Protein 2XDP (pdb70)

Foldseek 3Di:
DDDDDPPDDDDDDDDDDDDADWDFDDKDKAKAWWKQFPVRDIDQHHHQPQFPQDRCVVVNDDPAQQWTWGADVVGDITIIGTHGMDMDIWTWIAGPVGDIDIHDPVNDDDPPDDDDPRD

Sequence (119 aa):
EKVISVGQTVITKHRNTRYYSSCCRVMAVTSQTFYEVMMFDDGSFSRDTFPEDIVSRDCLKLGPPAEGEVVQVKWPDGKLYGAKYFGSNIAHMYQVEFEDGSQIAMKREDIYTLDEELPKKRV

Nearest PDB structures (foldseek):
  2xdp-assembly1_A-2  TM=1.008E+00  e=3.116E-21  Homo sapiens
  5d6w-assembly2_B  TM=5.980E-01  e=2.178E-14  Homo sapiens
  9gp4-assembly1_A  TM=5.888E-01  e=8.024E-14  Homo sapiens
  9gii-assembly1_A  TM=6.031E-01  e=1.540E-13  Homo sapiens
  9h44-assembly1_A  TM=5.249E-01  e=2.800E-13  Homo sapiens

Structure (mmCIF, N/CA/C/O backbone):
data_2XDP
#
_entry.id   2XDP
#
_cell.length_a   52.815
_cell.length_b   79.646
_cell.length_c   81.614
_cell.angle_alpha   90.00
_cell.angle_beta   90.00
_cell.angle_gamma   90.00
#
_symmetry.space_group_name_H-M   'I 2 2 2'
#
loop_
_entity.id
_entity.type
_entity.pdbx_description
1 polymer 'LYSINE-SPECIFIC DEMETHYLASE 4C'
2 non-polymer 'SULFATE ION'
3 water water
#
loop_
_atom_site.group_PDB
_atom_site.id
_atom_site.type_symbol
_atom_site.label_atom_id
_atom_site.label_alt_id
_atom_site.label_comp_id
_atom_site.label_asym_id
_atom_site.label_entity_id
_atom_site.label_seq_id
_atom_site.pdbx_PDB_ins_code
_atom_site.Cartn_x
_atom_site.Cartn_y
_atom_site.Cartn_z
_atom_sit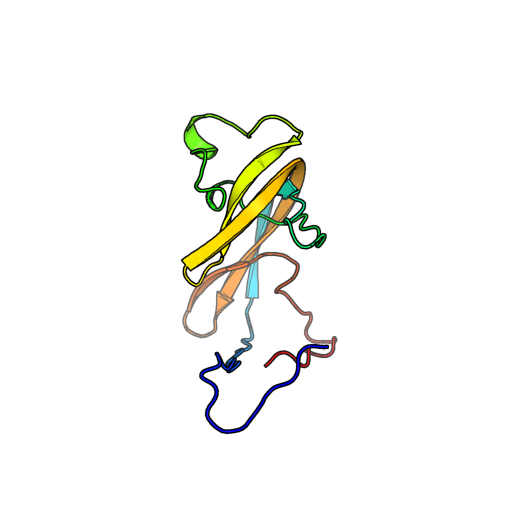e.occupancy
_atom_site.B_iso_or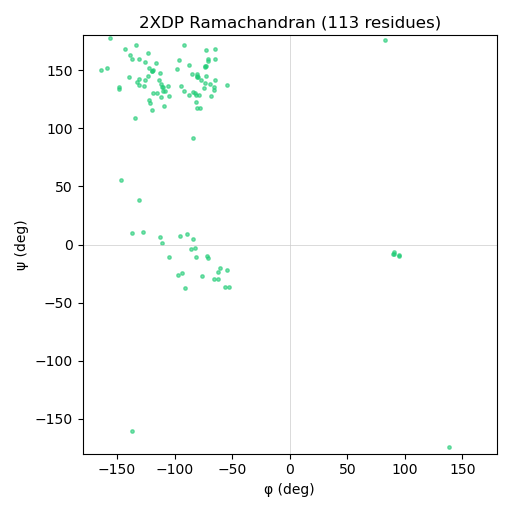_equiv
_atom_site.auth_seq_id
_atom_site.auth_comp_id
_atom_site.auth_asym_id
_atom_site.auth_atom_id
_atom_site.pdbx_PDB_model_num
ATOM 1 N N . GLU A 1 4 ? 42.716 33.758 -2.060 1.00 58.76 876 GLU A N 1
ATOM 2 C CA . GLU A 1 4 ? 43.869 34.648 -2.135 1.00 60.37 876 GLU A CA 1
ATOM 3 C C . GLU A 1 4 ? 45.191 33.883 -2.031 1.00 55.39 876 GLU A C 1
ATOM 4 O O . GLU A 1 4 ? 46.200 34.298 -2.603 1.00 60.74 876 GLU A O 1
ATOM 6 N N . LYS A 1 5 ? 45.174 32.773 -1.295 1.00 62.44 877 LYS A N 1
ATOM 7 C CA . LYS A 1 5 ? 46.373 31.972 -1.052 1.00 51.56 877 LYS A CA 1
ATOM 8 C C . LYS A 1 5 ? 46.754 31.114 -2.254 1.00 37.26 877 LYS A C 1
ATOM 9 O O . LYS A 1 5 ? 45.893 30.552 -2.936 1.00 33.07 877 LYS A O 1
ATOM 15 N N . VAL A 1 6 ? 48.051 31.004 -2.507 1.00 32.94 878 VAL A N 1
ATOM 16 C CA . VAL A 1 6 ? 48.535 30.306 -3.688 1.00 34.71 878 VAL A CA 1
ATOM 17 C C . VAL A 1 6 ? 48.620 28.799 -3.451 1.00 29.98 878 VAL A C 1
ATOM 18 O O . VAL A 1 6 ? 49.141 28.354 -2.442 1.00 34.06 878 VAL A O 1
ATOM 22 N N . ILE A 1 7 ? 48.074 28.025 -4.381 1.00 25.74 879 ILE A N 1
ATOM 23 C CA . ILE A 1 7 ? 48.118 26.570 -4.315 1.00 20.97 879 ILE A CA 1
ATOM 24 C C . ILE A 1 7 ? 49.148 26.047 -5.313 1.00 21.99 879 ILE A C 1
ATOM 25 O O . ILE A 1 7 ? 49.100 26.387 -6.503 1.00 21.78 879 ILE A O 1
ATOM 30 N N . SER A 1 8 ? 50.074 25.207 -4.837 1.00 20.77 880 SER A N 1
ATOM 31 C CA . SER A 1 8 ? 51.219 24.790 -5.653 1.00 17.82 880 SER A CA 1
ATOM 32 C C . SER A 1 8 ? 51.363 23.285 -5.763 1.00 14.59 880 SER A C 1
ATOM 33 O O . SER A 1 8 ? 50.930 22.532 -4.875 1.00 18.07 880 SER A O 1
ATOM 36 N N . VAL A 1 9 ? 52.044 22.846 -6.817 1.00 14.44 881 VAL A N 1
ATOM 37 C CA . VAL A 1 9 ? 52.370 21.432 -6.959 1.00 14.60 881 VAL A CA 1
ATOM 38 C C . VAL A 1 9 ? 53.105 20.915 -5.729 1.00 17.57 881 VAL A C 1
ATOM 39 O O . VAL A 1 9 ? 54.017 21.585 -5.205 1.00 18.35 881 VAL A O 1
ATOM 43 N N . GLY A 1 10 ? 52.735 19.721 -5.280 1.00 16.99 882 GLY A N 1
ATOM 44 C CA . GLY A 1 10 ? 53.392 19.078 -4.147 1.00 19.81 882 GLY A CA 1
ATOM 45 C C . GLY A 1 10 ? 52.751 19.405 -2.802 1.00 22.03 882 GLY A C 1
ATOM 46 O O . GLY A 1 10 ? 53.101 18.811 -1.783 1.00 21.65 882 GLY A O 1
ATOM 47 N N . GLN A 1 11 ? 51.803 20.346 -2.785 1.00 18.15 883 GLN A N 1
ATOM 48 C CA . GLN A 1 11 ? 51.162 20.733 -1.528 1.00 17.64 883 GLN A CA 1
ATOM 49 C C . GLN A 1 11 ? 50.072 19.741 -1.122 1.00 17.90 883 GLN A C 1
ATOM 50 O O . GLN A 1 11 ? 49.339 19.225 -1.978 1.00 20.29 883 GLN A O 1
ATOM 56 N N . THR A 1 12 ? 49.941 19.514 0.182 1.00 16.32 884 THR A N 1
ATOM 57 C CA . THR A 1 12 ? 48.773 18.811 0.705 1.00 17.32 884 THR A CA 1
ATOM 58 C C . THR A 1 12 ? 47.675 19.830 0.976 1.00 18.98 884 THR A C 1
ATOM 59 O O . THR A 1 12 ? 47.889 20.842 1.654 1.00 20.06 884 THR A O 1
ATOM 63 N N . VAL A 1 13 ? 46.491 19.551 0.439 1.00 18.72 885 VAL A N 1
ATOM 64 C CA . VAL A 1 13 ? 45.332 20.428 0.586 1.00 17.80 885 VAL A CA 1
ATOM 65 C C . VAL A 1 13 ? 44.123 19.576 0.961 1.00 21.71 885 VAL A C 1
ATOM 66 O O . VAL A 1 13 ? 44.181 18.338 0.918 1.00 21.21 885 VAL A O 1
ATOM 70 N N . ILE A 1 14 ? 43.026 20.232 1.307 1.00 21.02 886 ILE A N 1
ATOM 71 C CA . ILE A 1 14 ? 41.786 19.525 1.588 1.00 19.32 886 ILE A CA 1
ATOM 72 C C . ILE A 1 14 ? 40.815 19.853 0.440 1.00 21.65 886 ILE A C 1
ATOM 73 O O . ILE A 1 14 ? 40.689 21.016 0.044 1.00 23.25 886 ILE A O 1
ATOM 78 N N . THR A 1 15 ? 40.157 18.842 -0.127 1.00 20.74 887 THR A N 1
ATOM 79 C CA . THR A 1 15 ? 39.160 19.121 -1.174 1.00 21.80 887 THR A CA 1
ATOM 80 C C . THR A 1 15 ? 37.754 18.793 -0.709 1.00 23.33 887 THR A C 1
ATOM 81 O O . THR A 1 15 ? 37.544 17.891 0.107 1.00 24.78 887 THR A O 1
ATOM 85 N N . LYS A 1 16 ? 36.805 19.560 -1.220 1.00 23.37 888 LYS A N 1
ATOM 86 C CA . LYS A 1 16 ? 35.409 19.488 -0.819 1.00 23.51 888 LYS A CA 1
ATOM 87 C C . LYS A 1 16 ? 34.626 18.806 -1.930 1.00 26.60 888 LYS A C 1
ATOM 88 O O . LYS A 1 16 ? 34.834 19.093 -3.124 1.00 27.93 888 LYS A O 1
ATOM 94 N N . HIS A 1 17 ? 33.734 17.903 -1.543 1.00 25.20 889 HIS A N 1
ATOM 95 C CA . HIS A 1 17 ? 32.944 17.147 -2.496 1.00 26.17 889 HIS A CA 1
ATOM 96 C C . HIS A 1 17 ? 31.500 17.134 -2.062 1.00 26.17 889 HIS A C 1
ATOM 97 O O . HIS A 1 17 ? 31.137 16.483 -1.072 1.00 30.04 889 HIS A O 1
ATOM 104 N N . ARG A 1 18 ? 30.652 17.867 -2.790 1.00 35.78 890 ARG A N 1
ATOM 105 C CA . ARG A 1 18 ? 29.255 17.983 -2.432 1.00 37.59 890 ARG A CA 1
ATOM 106 C C . ARG A 1 18 ? 28.490 16.748 -2.908 1.00 33.45 890 ARG A C 1
ATOM 107 O O . ARG A 1 18 ? 28.865 16.118 -3.912 1.00 39.84 890 ARG A O 1
ATOM 115 N N . ASN A 1 19 ? 27.491 16.377 -2.129 1.00 32.35 891 ASN A N 1
ATOM 116 C CA . ASN A 1 19 ? 26.553 15.312 -2.482 1.00 34.15 891 ASN A CA 1
ATOM 117 C C . ASN A 1 19 ? 25.163 15.609 -1.940 1.00 33.77 891 ASN A C 1
ATOM 118 O O . ASN A 1 19 ? 24.570 14.815 -1.209 1.00 34.24 891 ASN A O 1
ATOM 123 N N . THR A 1 20 ? 24.642 16.777 -2.299 1.00 29.91 892 THR A N 1
ATOM 124 C CA . THR A 1 20 ? 23.355 17.227 -1.815 1.00 29.87 892 THR A CA 1
ATOM 125 C C . THR A 1 20 ? 22.237 16.453 -2.513 1.00 30.49 892 THR A C 1
ATOM 126 O O . THR A 1 20 ? 22.301 16.206 -3.712 1.00 34.28 892 THR A O 1
ATOM 130 N N . ARG A 1 21 ? 21.264 16.002 -1.727 1.00 27.25 893 ARG A N 1
ATOM 131 C CA . ARG A 1 21 ? 20.120 15.254 -2.259 1.00 30.53 893 ARG A CA 1
ATOM 132 C C . ARG A 1 21 ? 18.828 15.990 -1.963 1.00 30.40 893 ARG A C 1
ATOM 133 O O . ARG A 1 21 ? 18.702 16.662 -0.939 1.00 26.12 893 ARG A O 1
ATOM 141 N N . TYR A 1 22 ? 17.842 15.833 -2.842 1.00 27.93 894 TYR A N 1
ATOM 142 C CA . TYR A 1 22 ? 16.550 16.478 -2.666 1.00 28.58 894 TYR A CA 1
ATOM 143 C C . TYR A 1 22 ? 15.447 15.431 -2.724 1.00 29.92 894 TYR A C 1
ATOM 144 O O . TYR A 1 22 ? 15.513 14.489 -3.532 1.00 32.30 894 TYR A O 1
ATOM 153 N N . TYR A 1 23 ? 14.424 15.593 -1.884 1.00 27.15 895 TYR A N 1
ATOM 154 C CA . TYR A 1 23 ? 13.327 14.646 -1.862 1.00 25.91 895 TYR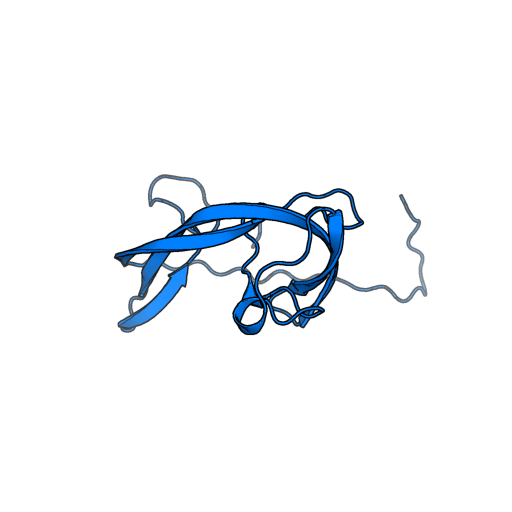 A CA 1
ATOM 155 C C . TYR A 1 23 ? 12.003 15.359 -1.710 1.00 23.84 895 TYR A C 1
ATOM 156 O O . TYR A 1 23 ? 11.891 16.347 -0.992 1.00 23.17 895 TYR A O 1
ATOM 165 N N . SER A 1 24 ? 11.000 14.820 -2.375 1.00 25.27 896 SER A N 1
ATOM 166 C CA A SER A 1 24 ? 9.643 15.300 -2.219 0.32 25.19 896 SER A CA 1
ATOM 167 C CA B SER A 1 24 ? 9.640 15.303 -2.208 0.68 24.37 896 SER A CA 1
ATOM 168 C C . SER A 1 24 ? 9.098 14.782 -0.891 1.00 27.27 896 SER A C 1
ATOM 169 O O . SER A 1 24 ? 9.334 13.631 -0.534 1.00 28.66 896 SER A O 1
ATOM 174 N N . CYS A 1 25 ? 8.360 15.616 -0.164 1.00 22.06 897 CYS A N 1
ATOM 175 C CA A CYS A 1 25 ? 7.852 15.251 1.160 0.31 21.20 897 CYS A CA 1
ATOM 176 C CA B CYS A 1 25 ? 7.820 15.174 1.105 0.69 19.70 897 CYS A CA 1
ATOM 177 C C . CYS A 1 25 ? 6.582 15.978 1.457 1.00 21.46 897 CYS A C 1
ATOM 178 O O . CYS A 1 25 ? 6.295 16.993 0.823 1.00 20.79 897 CYS A O 1
ATOM 183 N N . ARG A 1 26 ? 5.860 15.488 2.458 1.00 21.07 898 ARG A N 1
ATOM 184 C CA . ARG A 1 26 ? 4.610 16.100 2.878 1.00 17.63 898 ARG A CA 1
ATOM 185 C C . ARG A 1 26 ? 4.765 16.731 4.258 1.00 16.10 898 ARG A C 1
ATOM 186 O O . ARG A 1 26 ? 5.349 16.125 5.175 1.00 18.80 898 ARG A O 1
ATOM 194 N N . VAL A 1 27 ? 4.257 17.954 4.434 1.00 16.02 899 VAL A N 1
ATOM 195 C CA . VAL A 1 27 ? 4.344 18.625 5.736 1.00 16.26 899 VAL A CA 1
ATOM 196 C C . VAL A 1 27 ? 3.273 18.055 6.670 1.00 15.47 899 VAL A C 1
ATOM 197 O O . VAL A 1 27 ? 2.077 18.163 6.387 1.00 17.34 899 VAL A O 1
ATOM 201 N N . MET A 1 28 ? 3.724 17.437 7.761 1.00 16.11 900 MET A N 1
ATOM 202 C CA . MET A 1 28 ? 2.811 16.766 8.707 1.00 15.80 900 MET A CA 1
ATOM 203 C C . MET A 1 28 ? 2.453 17.639 9.901 1.00 15.82 900 MET A C 1
ATOM 204 O O . MET A 1 28 ? 1.395 17.453 10.536 1.00 16.98 900 MET A O 1
ATOM 209 N N . ALA A 1 29 ? 3.338 18.569 10.250 1.00 15.12 901 ALA A N 1
ATOM 210 C CA . ALA A 1 29 ? 3.171 19.436 11.407 1.00 16.53 901 ALA A CA 1
ATOM 211 C C . ALA A 1 29 ? 4.104 20.626 11.320 1.00 18.81 901 ALA A C 1
ATOM 212 O O . ALA A 1 29 ? 5.185 20.535 10.726 1.00 17.57 901 ALA A O 1
ATOM 214 N N . VAL A 1 30 ? 3.687 21.742 11.891 1.00 17.12 902 VAL A N 1
ATOM 215 C CA . VAL A 1 30 ? 4.546 22.907 12.074 1.00 19.39 902 VAL A CA 1
ATOM 216 C C . VAL A 1 30 ? 4.614 23.217 13.557 1.00 22.35 902 VAL A C 1
ATOM 217 O O . VAL A 1 30 ? 3.570 23.412 14.202 1.00 21.36 902 VAL A O 1
ATOM 221 N N . THR A 1 31 ? 5.818 23.220 14.133 1.00 17.60 903 THR A N 1
ATOM 222 C CA . THR A 1 31 ? 5.941 23.476 15.564 1.00 19.25 903 THR A CA 1
ATOM 223 C C . THR A 1 31 ? 6.856 24.660 15.863 1.00 23.49 903 THR A C 1
ATOM 224 O O . THR A 1 31 ? 7.592 25.122 14.995 1.00 26.41 903 THR A O 1
ATOM 228 N N . SER A 1 32 ? 6.782 25.164 17.090 1.00 24.15 904 SER A N 1
ATOM 229 C CA . SER A 1 32 ? 7.661 26.241 17.519 1.00 26.88 904 SER A CA 1
ATOM 230 C C . SER A 1 32 ? 8.975 25.645 18.010 1.00 22.17 904 SER A C 1
ATOM 231 O O . SER A 1 32 ? 8.996 24.552 18.592 1.00 26.51 904 SER A O 1
ATOM 234 N N . GLN A 1 33 ? 10.061 26.371 17.792 1.00 20.80 905 GLN A N 1
ATOM 235 C CA . GLN A 1 33 ? 11.406 25.926 18.180 1.00 22.26 905 GLN A CA 1
ATOM 236 C C . GLN A 1 33 ? 12.247 27.133 18.532 1.00 18.98 905 GLN A C 1
ATOM 237 O O . GLN A 1 33 ? 12.220 28.146 17.818 1.00 21.28 905 GLN A O 1
ATOM 243 N N . THR A 1 34 ? 12.979 27.025 19.643 1.00 17.76 906 THR A N 1
ATOM 244 C CA . THR A 1 34 ? 13.939 28.045 20.042 1.00 17.76 906 THR A CA 1
ATOM 245 C C . THR A 1 34 ? 15.232 27.845 19.268 1.00 17.17 906 THR A C 1
ATOM 246 O O . THR A 1 34 ? 15.768 26.737 19.221 1.00 22.09 906 THR A O 1
ATOM 250 N N . PHE A 1 35 ? 15.712 28.913 18.640 1.00 18.11 907 PHE A N 1
ATOM 251 C CA . PHE A 1 35 ? 16.970 28.875 17.906 1.00 20.50 907 PHE A CA 1
ATOM 252 C C . PHE A 1 35 ? 17.929 29.881 18.520 1.00 20.53 907 PHE A C 1
ATOM 253 O O . PHE A 1 35 ? 17.506 30.911 19.063 1.00 22.78 907 PHE A O 1
ATOM 261 N N . TYR A 1 36 ? 19.221 29.584 18.445 1.00 18.91 908 TYR A N 1
ATOM 262 C CA . TYR A 1 36 ? 20.217 30.546 18.886 1.00 20.59 908 TYR A CA 1
ATOM 263 C C . TYR A 1 36 ? 20.793 31.344 17.726 1.00 24.23 908 TYR A C 1
ATOM 264 O O . TYR A 1 36 ? 20.860 30.883 16.580 1.00 23.06 908 TYR A O 1
ATOM 273 N N . GLU A 1 37 ? 21.204 32.562 18.041 1.00 26.06 909 GLU A N 1
ATOM 274 C CA . GLU A 1 37 ? 21.842 33.436 17.079 1.00 26.01 909 GLU A CA 1
ATOM 275 C C . GLU A 1 37 ? 23.310 33.540 17.475 1.00 27.02 909 GLU A C 1
ATOM 276 O O . GLU A 1 37 ? 23.632 33.961 18.584 1.00 26.23 909 GLU A O 1
ATOM 282 N N . VAL A 1 38 ? 24.190 33.116 16.579 1.00 24.51 910 VAL A N 1
ATOM 283 C CA . VAL A 1 38 ? 25.626 33.157 16.861 1.00 28.16 910 VAL A CA 1
ATOM 284 C C . VAL A 1 38 ? 26.419 33.785 15.724 1.00 30.07 910 VAL A C 1
ATOM 285 O O . VAL A 1 38 ? 26.108 33.605 14.536 1.00 28.33 910 VAL A O 1
ATOM 289 N N . MET A 1 39 ? 27.437 34.536 16.110 1.00 28.77 911 MET A N 1
ATOM 290 C CA A MET A 1 39 ? 28.414 35.092 15.184 0.53 31.01 911 MET A CA 1
ATOM 291 C CA B MET A 1 39 ? 28.389 35.030 15.126 0.47 30.63 911 MET A CA 1
ATOM 292 C C . MET A 1 39 ? 29.652 34.195 15.167 1.00 28.82 911 MET A C 1
ATOM 293 O O . MET A 1 39 ? 30.352 34.111 16.181 1.00 29.96 911 MET A O 1
ATOM 302 N N . PHE A 1 40 ? 29.917 33.540 14.048 1.00 30.00 912 PHE A N 1
ATOM 303 C CA . PHE A 1 40 ? 31.099 32.692 13.936 1.00 33.61 912 PHE A CA 1
ATOM 304 C C . PHE A 1 40 ? 32.349 33.552 13.844 1.00 40.90 912 PHE A C 1
ATOM 305 O O . PHE A 1 40 ? 32.294 34.700 13.400 1.00 39.07 912 PHE A O 1
ATOM 313 N N . ASP A 1 41 ? 33.473 32.996 14.276 1.00 40.80 913 ASP A N 1
ATOM 314 C CA . ASP A 1 41 ? 34.729 33.741 14.273 1.00 44.09 913 ASP A CA 1
ATOM 315 C C . ASP A 1 41 ? 35.045 34.304 12.882 1.00 44.77 913 ASP A C 1
ATOM 316 O O . ASP A 1 41 ? 35.788 35.280 12.757 1.00 44.43 913 ASP A O 1
ATOM 321 N N . ASP A 1 42 ? 34.468 33.709 11.839 1.00 47.17 914 ASP A N 1
ATOM 322 C CA . ASP A 1 42 ? 34.722 34.164 10.467 1.00 49.47 914 ASP A CA 1
ATOM 323 C C . ASP A 1 42 ? 33.867 35.364 10.068 1.00 49.48 914 ASP A C 1
ATOM 324 O O . ASP A 1 42 ? 33.999 35.881 8.959 1.00 49.16 914 ASP A O 1
ATOM 329 N N . GLY A 1 43 ? 32.977 35.791 10.962 1.00 50.13 915 GLY A N 1
ATOM 330 C CA . GLY A 1 43 ? 32.134 36.949 10.714 1.00 46.93 915 GLY A CA 1
ATOM 331 C C . GLY A 1 43 ? 30.765 36.625 10.147 1.00 47.23 915 GLY A C 1
ATOM 332 O O . GLY A 1 43 ? 29.902 37.497 10.045 1.00 49.41 915 GLY A O 1
ATOM 333 N N . SER A 1 44 ? 30.560 35.367 9.773 1.00 46.95 916 SER A N 1
ATOM 334 C CA . SER A 1 44 ? 29.251 34.907 9.323 1.00 46.27 916 SER A CA 1
ATOM 335 C C . SER A 1 44 ? 28.281 34.802 10.507 1.00 47.01 916 SER A C 1
ATOM 336 O O . SER A 1 44 ? 28.694 34.462 11.613 1.00 47.15 916 SER A O 1
ATOM 339 N N . PHE A 1 45 ? 27.001 35.096 10.275 1.00 41.26 917 PHE A N 1
ATOM 340 C CA . PHE A 1 45 ? 26.013 35.147 11.357 1.00 45.77 917 PHE A CA 1
ATOM 341 C C . PHE A 1 45 ? 24.853 34.181 11.118 1.00 45.15 917 PHE A C 1
ATOM 342 O O . PHE A 1 45 ? 24.196 34.230 10.080 1.00 49.21 917 PHE A O 1
ATOM 350 N N . SER A 1 46 ? 24.603 33.302 12.085 1.00 33.10 918 SER A N 1
ATOM 351 C CA . SER A 1 46 ? 23.557 32.304 11.960 1.00 30.56 918 SER A CA 1
ATOM 352 C C . SER A 1 46 ? 22.415 32.640 12.911 1.00 29.89 918 SER A C 1
ATOM 353 O O . SER A 1 46 ? 22.657 32.972 14.071 1.00 30.58 918 SER A O 1
ATOM 356 N N . ARG A 1 47 ? 21.178 32.547 12.429 1.00 28.71 919 ARG A N 1
ATOM 357 C CA . ARG A 1 47 ? 20.024 32.770 13.290 1.00 30.70 919 ARG A CA 1
ATOM 358 C C . ARG A 1 47 ? 19.219 31.494 13.510 1.00 28.90 919 ARG A C 1
ATOM 359 O O . ARG A 1 47 ? 18.162 31.540 14.104 1.00 28.20 919 ARG A O 1
ATOM 367 N N . ASP A 1 48 ? 19.714 30.360 13.025 1.00 25.93 920 ASP A N 1
ATOM 368 C CA . ASP A 1 48 ? 18.974 29.110 13.150 1.00 26.06 920 ASP A CA 1
ATOM 369 C C . ASP A 1 48 ? 19.835 27.980 13.701 1.00 30.01 920 ASP A C 1
ATOM 370 O O . ASP A 1 48 ? 19.716 26.826 13.297 1.00 27.55 920 ASP A O 1
ATOM 375 N N . THR A 1 49 ? 20.691 28.324 14.651 1.00 25.02 921 THR A N 1
ATOM 376 C CA . THR A 1 49 ? 21.489 27.328 15.354 1.00 23.89 921 THR A CA 1
ATOM 377 C C . THR A 1 49 ? 20.642 26.623 16.424 1.00 22.77 921 THR A C 1
ATOM 378 O O . THR A 1 49 ? 20.014 27.281 17.255 1.00 21.70 921 THR A O 1
ATOM 382 N N . PHE A 1 50 ? 20.638 25.288 16.429 1.00 19.22 922 PHE A N 1
ATOM 383 C CA . PHE A 1 50 ? 19.945 24.568 17.499 1.00 18.63 922 PHE A CA 1
ATOM 384 C C . PHE A 1 50 ? 20.647 24.706 18.842 1.00 15.48 922 PHE A C 1
ATOM 385 O O . PHE A 1 50 ? 21.893 24.605 18.910 1.00 17.42 922 PHE A O 1
ATOM 393 N N . PRO A 1 51 ? 19.890 24.906 19.927 1.00 16.58 923 PRO A N 1
ATOM 394 C CA . PRO A 1 51 ? 20.550 24.963 21.245 1.00 17.47 923 PRO A CA 1
ATOM 395 C C . PRO A 1 51 ? 21.445 23.739 21.515 1.00 17.51 923 PRO A C 1
ATOM 396 O O . PRO A 1 51 ? 22.550 23.900 22.083 1.00 17.76 923 PRO A O 1
ATOM 400 N N . GLU A 1 52 ? 21.034 22.552 21.070 1.00 17.90 924 GLU A N 1
ATOM 401 C CA . GLU A 1 52 ? 21.855 21.351 21.337 1.00 17.33 924 GLU A CA 1
ATOM 402 C C . GLU A 1 52 ? 23.154 21.301 20.545 1.00 18.59 924 GLU A C 1
ATOM 403 O O . GLU A 1 52 ? 24.019 20.479 20.840 1.00 20.56 924 GLU A O 1
ATOM 409 N N . ASP A 1 53 ? 23.291 22.169 19.559 1.00 16.50 925 ASP A N 1
ATOM 410 C CA . ASP A 1 53 ? 24.534 22.218 18.790 1.00 17.26 925 ASP A CA 1
ATOM 411 C C . ASP A 1 53 ? 25.616 23.085 19.414 1.00 20.08 925 ASP A C 1
ATOM 412 O O . ASP A 1 53 ? 26.739 23.135 18.899 1.00 19.24 925 ASP A O 1
ATOM 417 N N . ILE A 1 54 ? 25.314 23.751 20.525 1.00 15.42 926 ILE A N 1
ATOM 418 C CA . ILE A 1 54 ? 26.386 24.368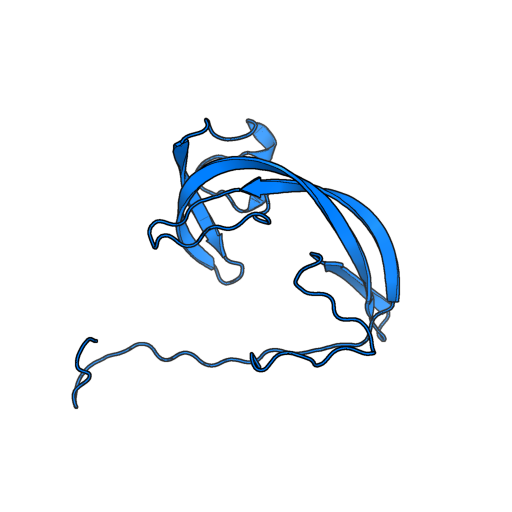 21.330 1.00 15.93 926 ILE A CA 1
ATOM 419 C C . ILE A 1 54 ? 27.007 23.263 22.182 1.00 17.25 926 ILE A C 1
ATOM 420 O O . ILE A 1 54 ? 26.324 22.652 23.023 1.00 19.27 926 ILE A O 1
ATOM 425 N N . VAL A 1 55 ? 28.293 22.976 21.980 1.00 17.32 927 VAL A N 1
ATOM 426 C CA . VAL A 1 55 ? 28.874 21.831 22.678 1.00 17.77 927 VAL A CA 1
ATOM 427 C C . VAL A 1 55 ? 29.779 22.231 23.855 1.00 16.37 927 VAL A C 1
ATOM 428 O O . VAL A 1 55 ? 30.120 21.376 24.665 1.00 21.03 927 VAL A O 1
ATOM 432 N N . SER A 1 56 ? 30.096 23.517 23.963 1.00 16.79 928 SER A N 1
ATOM 433 C CA . SER A 1 56 ? 30.889 24.036 25.092 1.00 18.63 928 SER A CA 1
ATOM 434 C C . SER A 1 56 ? 30.067 24.294 26.355 1.00 18.12 928 SER A C 1
ATOM 435 O O . SER A 1 56 ? 30.610 24.555 27.424 1.00 18.52 928 SER A O 1
ATOM 438 N N . ARG A 1 57 ? 28.744 24.246 26.225 1.00 16.44 929 ARG A N 1
ATOM 439 C CA . ARG A 1 57 ? 27.832 24.440 27.358 1.00 16.20 929 ARG A CA 1
ATOM 440 C C . ARG A 1 57 ? 26.647 23.576 27.019 1.00 18.80 929 ARG A C 1
ATOM 441 O O . ARG A 1 57 ? 26.161 23.644 25.890 1.00 17.58 929 ARG A O 1
ATOM 449 N N . ASP A 1 58 ? 26.166 22.801 27.983 1.00 15.96 930 ASP A N 1
ATOM 450 C CA . ASP A 1 58 ? 24.989 21.969 27.754 1.00 15.09 930 ASP A CA 1
ATOM 451 C C . ASP A 1 58 ? 23.761 22.846 27.980 1.00 16.82 930 ASP A C 1
ATOM 452 O O . ASP A 1 58 ? 23.293 22.991 29.130 1.00 17.15 930 ASP A O 1
ATOM 457 N N . CYS A 1 59 ? 23.281 23.459 26.900 1.00 16.35 931 CYS A N 1
ATOM 458 C CA . CYS A 1 59 ? 22.268 24.510 27.026 1.00 17.73 931 CYS A CA 1
ATOM 459 C C . CYS A 1 59 ? 20.878 23.952 27.325 1.00 16.77 931 CYS A C 1
ATOM 460 O O . CYS A 1 59 ? 20.071 24.629 27.961 1.00 19.65 931 CYS A O 1
ATOM 463 N N . LEU A 1 60 ? 20.605 22.723 26.904 1.00 16.45 932 LEU A N 1
ATOM 464 C CA . LEU A 1 60 ? 19.316 22.130 27.306 1.00 17.51 932 LEU A CA 1
ATOM 465 C C . LEU A 1 60 ? 19.224 21.888 28.816 1.00 18.17 932 LEU A C 1
ATOM 466 O O . LEU A 1 60 ? 18.119 21.905 29.392 1.00 20.49 932 LEU A O 1
ATOM 471 N N . LYS A 1 61 ? 20.362 21.639 29.467 1.00 17.30 933 LYS A N 1
ATOM 472 C CA . LYS A 1 61 ? 20.363 21.388 30.898 1.00 17.29 933 LYS A CA 1
ATOM 473 C C . LYS A 1 61 ? 20.555 22.667 31.709 1.00 16.26 933 LYS A C 1
ATOM 474 O O . LYS A 1 61 ? 19.952 22.808 32.793 1.00 19.68 933 LYS A O 1
ATOM 480 N N . LEU A 1 62 ? 21.400 23.581 31.221 1.00 16.86 934 LEU A N 1
ATOM 481 C CA . LEU A 1 62 ? 21.819 24.757 32.011 1.00 14.45 934 LEU A CA 1
ATOM 482 C C . LEU A 1 62 ? 21.297 26.099 31.508 1.00 19.12 934 LEU A C 1
ATOM 483 O O . LEU A 1 62 ? 21.589 27.138 32.113 1.00 23.37 934 LEU A O 1
ATOM 488 N N . GLY A 1 63 ? 20.513 26.075 30.437 1.00 19.37 935 GLY A N 1
ATOM 489 C CA . GLY A 1 63 ? 20.023 27.300 29.816 1.00 23.38 935 GLY A CA 1
ATOM 490 C C . GLY A 1 63 ? 21.049 27.904 28.875 1.00 24.09 935 GLY A C 1
ATOM 491 O O . GLY A 1 63 ? 22.167 27.401 28.772 1.00 19.97 935 GLY A O 1
ATOM 492 N N . PRO A 1 64 ? 20.684 28.992 28.185 1.00 21.40 936 PRO A N 1
ATOM 493 C CA . PRO A 1 64 ? 21.574 29.583 27.178 1.00 19.95 936 PRO A CA 1
ATOM 494 C C . PRO A 1 64 ? 22.848 30.151 27.765 1.00 21.40 936 PRO A C 1
ATOM 495 O O . PRO A 1 64 ? 22.926 30.443 28.962 1.00 23.77 936 PRO A O 1
ATOM 499 N N . PRO A 1 65 ? 23.865 30.318 26.906 1.00 21.40 937 PRO A N 1
ATOM 500 C CA . PRO A 1 65 ? 25.088 31.021 27.304 1.00 21.65 937 PRO A CA 1
ATOM 501 C C . PRO A 1 65 ? 24.741 32.473 27.604 1.00 23.31 937 PRO A C 1
ATOM 502 O O . PRO A 1 65 ? 23.632 32.934 27.288 1.00 25.16 937 PRO A O 1
ATOM 506 N N . ALA A 1 66 ? 25.675 33.201 28.201 1.00 25.97 938 ALA A N 1
ATOM 507 C CA . ALA A 1 66 ? 25.477 34.635 28.362 1.00 26.70 938 ALA A CA 1
ATOM 508 C C . ALA A 1 66 ? 25.651 35.309 27.006 1.00 26.45 938 ALA A C 1
ATOM 509 O O . ALA A 1 66 ? 26.370 34.804 26.135 1.00 29.50 938 ALA A O 1
ATOM 511 N N . GLU A 1 67 ? 24.999 36.445 26.812 1.00 29.44 939 GLU A N 1
ATOM 512 C CA . GLU A 1 67 ? 25.156 37.154 25.552 1.00 36.45 939 GLU A CA 1
ATOM 513 C C . GLU A 1 67 ? 26.593 37.648 25.428 1.00 34.25 939 GLU A C 1
ATOM 514 O O . GLU A 1 67 ? 27.167 38.182 26.374 1.00 36.03 939 GLU A O 1
ATOM 520 N N . GLY A 1 68 ? 27.191 37.409 24.268 1.00 37.39 940 GLY A N 1
ATOM 521 C CA . GLY A 1 68 ? 28.580 37.751 24.046 1.00 35.85 940 GLY A CA 1
ATOM 522 C C . GLY A 1 68 ? 29.539 36.627 24.392 1.00 34.84 940 GLY A C 1
ATOM 523 O O . GLY A 1 68 ? 30.734 36.723 24.118 1.00 36.95 940 GLY A O 1
ATOM 524 N N . GLU A 1 69 ? 29.017 35.546 24.969 1.00 29.66 941 GLU A N 1
ATOM 525 C CA . GLU A 1 69 ? 29.887 34.468 25.430 1.00 30.98 941 GLU A CA 1
ATOM 526 C C . GLU A 1 69 ? 30.469 33.639 24.289 1.00 28.37 941 GLU A C 1
ATOM 527 O O . GLU A 1 69 ? 29.788 33.362 23.301 1.00 28.21 941 GLU A O 1
ATOM 533 N N . VAL A 1 70 ? 31.749 33.290 24.413 1.00 29.86 942 VAL A N 1
ATOM 534 C CA . VAL A 1 70 ? 32.408 32.412 23.463 1.00 25.21 942 VAL A CA 1
ATOM 535 C C . VAL A 1 70 ? 31.856 30.998 23.564 1.00 29.46 942 VAL A C 1
ATOM 536 O O . VAL A 1 70 ? 31.752 30.436 24.659 1.00 28.37 942 VAL A O 1
ATOM 540 N N . VAL A 1 71 ? 31.444 30.438 22.428 1.00 24.15 943 VAL A N 1
ATOM 541 C CA . VAL A 1 71 ? 30.921 29.079 22.412 1.00 22.34 943 VAL A CA 1
ATOM 542 C C . VAL A 1 71 ? 31.577 28.276 21.310 1.00 23.97 943 VAL A C 1
ATOM 543 O O . VAL A 1 71 ? 32.175 28.845 20.392 1.00 26.38 943 VAL A O 1
ATOM 547 N N . GLN A 1 72 ? 31.517 26.957 21.442 1.00 19.27 944 GLN A N 1
ATOM 548 C CA . GLN A 1 72 ? 31.916 26.059 20.359 1.00 22.14 944 GLN A CA 1
ATOM 549 C C . GLN A 1 72 ? 30.642 25.438 19.803 1.00 21.06 944 GLN A C 1
ATOM 550 O O . GLN A 1 72 ? 29.782 24.955 20.567 1.00 19.61 944 GLN A O 1
ATOM 553 N N . VAL A 1 73 ? 30.524 25.463 18.480 1.00 20.54 945 VAL A N 1
ATOM 554 C CA . VAL A 1 73 ? 29.337 24.996 17.778 1.00 20.89 945 VAL A CA 1
ATOM 555 C C .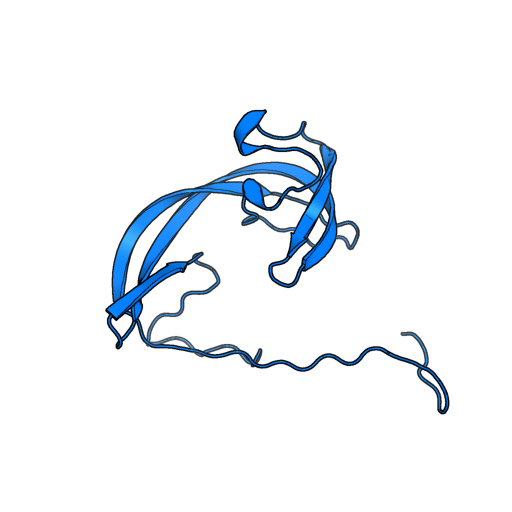 VAL A 1 73 ? 29.660 23.783 16.912 1.00 26.87 945 VAL A C 1
ATOM 556 O O . VAL A 1 73 ? 30.635 23.805 16.129 1.00 23.36 945 VAL A O 1
ATOM 560 N N . LYS A 1 74 ? 28.856 22.727 17.024 1.00 21.78 946 LYS A N 1
ATOM 561 C CA . LYS A 1 74 ? 29.045 21.571 16.151 1.00 23.73 946 LYS A CA 1
ATOM 562 C C . LYS A 1 74 ? 28.164 21.617 14.909 1.00 22.94 946 LYS A C 1
ATOM 563 O O . LYS A 1 74 ? 26.967 21.945 14.953 1.00 23.17 946 LYS A O 1
ATOM 569 N N . TRP A 1 75 ? 28.786 21.270 13.791 1.00 23.57 947 TRP A N 1
ATOM 570 C CA . TRP A 1 75 ? 28.092 21.184 12.522 1.00 22.38 947 TRP A CA 1
ATOM 571 C C . TRP A 1 75 ? 27.717 19.706 12.346 1.00 27.47 947 TRP A C 1
ATOM 572 O O . TRP A 1 75 ? 28.330 18.846 12.962 1.00 27.31 947 TRP A O 1
ATOM 583 N N . PRO A 1 76 ? 26.714 19.386 11.509 1.00 31.05 948 PRO A N 1
ATOM 584 C CA . PRO A 1 76 ? 26.299 17.972 11.532 1.00 29.97 948 PRO A CA 1
ATOM 585 C C . PRO A 1 76 ? 27.369 16.947 11.146 1.00 34.50 948 PRO A C 1
ATOM 586 O O . PRO A 1 76 ? 27.217 15.778 11.517 1.00 35.01 948 PRO A O 1
ATOM 590 N N . ASP A 1 77 ? 28.423 17.350 10.436 1.00 32.00 949 ASP A N 1
ATOM 591 C CA . ASP A 1 77 ? 29.476 16.400 10.110 1.00 34.06 949 ASP A CA 1
ATOM 592 C C . ASP A 1 77 ? 30.570 16.325 11.175 1.00 29.42 949 ASP A C 1
ATOM 593 O O . ASP A 1 77 ? 31.620 15.706 10.962 1.00 32.73 949 ASP A O 1
ATOM 598 N N . GLY A 1 78 ? 30.332 16.966 12.320 1.00 29.50 950 GLY A N 1
ATOM 599 C CA . GLY A 1 78 ? 31.233 16.851 13.452 1.00 33.37 950 GLY A CA 1
ATOM 600 C C . GLY A 1 78 ? 32.258 17.962 13.523 1.00 28.12 950 GLY A C 1
ATOM 601 O O . GLY A 1 78 ? 32.981 18.078 14.515 1.00 30.23 950 GLY A O 1
ATOM 602 N N . LYS A 1 79 ? 32.358 18.774 12.473 1.00 25.28 951 LYS A N 1
ATOM 603 C CA . LYS A 1 79 ? 33.301 19.893 12.511 1.00 25.61 951 LYS A CA 1
ATOM 604 C C . LYS A 1 79 ? 32.863 20.869 13.593 1.00 24.56 951 LYS A C 1
ATOM 605 O O . LYS A 1 79 ? 31.662 21.143 13.758 1.00 25.27 951 LYS A O 1
ATOM 611 N N . LEU A 1 80 ? 33.842 21.415 14.299 1.00 23.92 952 LEU A N 1
ATOM 612 C CA . LEU A 1 80 ? 33.583 22.324 15.397 1.00 23.60 952 LEU A CA 1
ATOM 613 C C . LEU A 1 80 ? 34.083 23.713 15.048 1.00 22.03 952 LEU A C 1
ATOM 614 O O . LEU A 1 80 ? 35.177 23.893 14.447 1.00 23.94 952 LEU A O 1
ATOM 619 N N . TYR A 1 81 ? 33.301 24.701 15.460 1.00 21.47 953 TYR A N 1
ATOM 620 C CA . TYR A 1 81 ? 33.559 26.095 15.133 1.00 21.70 953 TYR A CA 1
ATOM 621 C C . TYR A 1 81 ? 33.457 26.996 16.341 1.00 24.83 953 TYR A C 1
ATOM 622 O O . TYR A 1 81 ? 32.548 26.844 17.162 1.00 27.97 953 TYR A O 1
ATOM 631 N N . GLY A 1 82 ? 34.362 27.963 16.431 1.00 23.89 954 GLY A N 1
ATOM 632 C CA . GLY A 1 82 ? 34.252 28.979 17.459 1.00 24.02 954 GLY A CA 1
ATOM 633 C C . GLY A 1 82 ? 33.237 30.026 17.034 1.00 27.57 954 GLY A C 1
ATOM 634 O O . GLY A 1 82 ? 33.112 30.370 15.850 1.00 29.53 954 GLY A O 1
ATOM 635 N N . ALA A 1 83 ? 32.493 30.531 18.005 1.00 25.61 955 ALA A N 1
ATOM 636 C CA . ALA A 1 83 ? 31.492 31.553 17.745 1.00 24.91 955 ALA A CA 1
ATOM 637 C C . ALA A 1 83 ? 31.257 32.327 19.034 1.00 27.80 955 ALA A C 1
ATOM 638 O O . ALA A 1 83 ? 31.873 32.045 20.065 1.00 31.02 955 ALA A O 1
ATOM 640 N N . LYS A 1 84 ? 30.394 33.331 18.957 1.00 29.15 956 LYS A N 1
ATOM 641 C CA . LYS A 1 84 ? 29.931 34.026 20.142 1.00 30.37 956 LYS A CA 1
ATOM 642 C C . LYS A 1 84 ? 28.414 34.022 20.125 1.00 25.95 956 LYS A C 1
ATOM 643 O O . LYS A 1 84 ? 27.795 34.251 19.078 1.00 29.96 956 LYS A O 1
ATOM 649 N N . TYR A 1 85 ? 27.822 33.753 21.284 1.00 26.28 957 TYR A N 1
ATOM 650 C CA . TYR A 1 85 ? 26.372 33.695 21.411 1.00 25.38 957 TYR A CA 1
ATOM 651 C C . TYR A 1 85 ? 25.769 35.079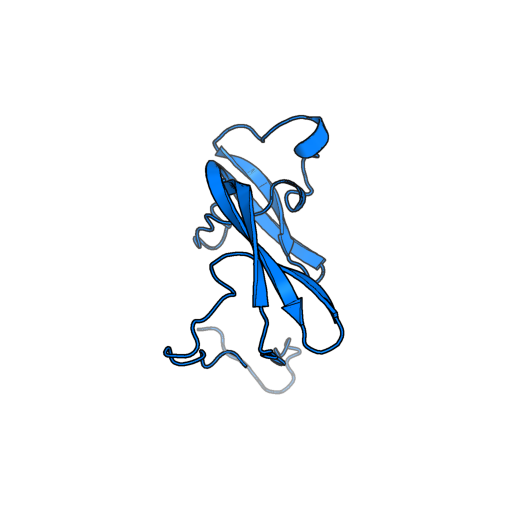 21.583 1.00 28.94 957 TYR A C 1
ATOM 652 O O . TYR A 1 85 ? 26.219 35.875 22.415 1.00 29.63 957 TYR A O 1
ATOM 661 N N . PHE A 1 86 ? 24.744 35.384 20.794 1.00 27.78 958 PHE A N 1
ATOM 662 C CA . PHE A 1 86 ? 24.180 36.723 20.878 1.00 31.27 958 PHE A CA 1
ATOM 663 C C . PHE A 1 86 ? 22.684 36.819 21.084 1.00 27.62 958 PHE A C 1
ATOM 664 O O . PHE A 1 86 ? 22.116 37.896 20.993 1.00 40.74 958 PHE A O 1
ATOM 672 N N . GLY A 1 87 ? 22.046 35.702 21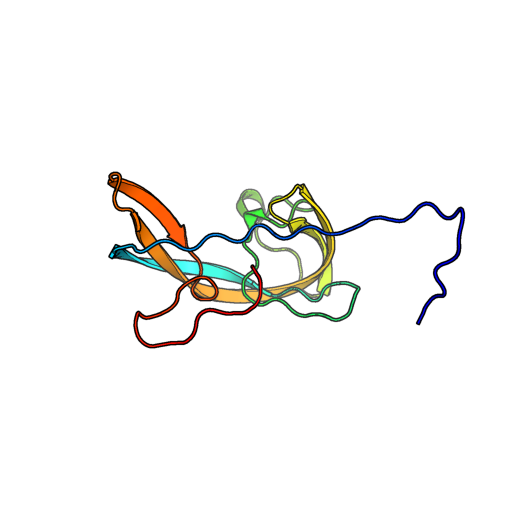.394 1.00 30.87 959 GLY A N 1
ATOM 673 C CA . GLY A 1 87 ? 20.643 35.768 21.734 1.00 27.02 959 GLY A CA 1
ATOM 674 C C . GLY A 1 87 ? 19.874 34.632 21.107 1.00 25.98 959 GLY A C 1
ATOM 675 O O . GLY A 1 87 ? 20.467 33.750 20.484 1.00 25.82 959 GLY A O 1
ATOM 676 N N . SER A 1 88 ? 18.553 34.666 21.256 1.00 24.11 960 SER A N 1
ATOM 677 C CA . SER A 1 88 ? 17.719 33.579 20.770 1.00 21.89 960 SER A CA 1
ATOM 678 C C . SER A 1 88 ? 16.459 34.122 20.116 1.00 26.07 960 SER A C 1
ATOM 679 O O . SER A 1 88 ? 16.101 35.292 20.286 1.00 26.17 960 SER A O 1
ATOM 682 N N . ASN A 1 89 ? 15.806 33.275 19.336 1.00 24.21 961 ASN A N 1
ATOM 683 C CA . ASN A 1 89 ? 14.505 33.617 18.788 1.00 25.27 961 ASN A CA 1
ATOM 684 C C . ASN A 1 89 ? 13.648 32.372 18.779 1.00 23.93 961 ASN A C 1
ATOM 685 O O . ASN A 1 89 ? 14.142 31.261 19.000 1.00 24.39 961 ASN A O 1
ATOM 690 N N . ILE A 1 90 ? 12.355 32.551 18.535 1.00 23.38 962 ILE A N 1
ATOM 691 C CA . ILE A 1 90 ? 11.478 31.412 18.370 1.00 29.75 962 ILE A CA 1
ATOM 692 C C . ILE A 1 90 ? 11.045 31.390 16.915 1.00 27.04 962 ILE A C 1
ATOM 693 O O . ILE A 1 90 ? 10.586 32.412 16.381 1.00 28.62 962 ILE A O 1
ATOM 698 N N . ALA A 1 91 ? 11.234 30.249 16.259 1.00 23.16 963 ALA A N 1
ATOM 699 C CA . ALA A 1 91 ? 10.807 30.082 14.879 1.00 22.89 963 ALA A CA 1
ATOM 700 C C . ALA A 1 91 ? 10.169 28.718 14.765 1.00 19.87 963 ALA A C 1
ATOM 701 O O . ALA A 1 91 ? 9.704 28.170 15.766 1.00 25.94 963 ALA A O 1
ATOM 703 N N . HIS A 1 92 ? 10.073 28.192 13.558 1.00 23.92 964 HIS A N 1
ATOM 704 C CA . HIS A 1 92 ? 9.353 26.943 13.391 1.00 24.48 964 HIS A CA 1
ATOM 705 C C . HIS A 1 92 ? 10.210 25.800 12.905 1.00 27.57 964 HIS A C 1
ATOM 706 O O . HIS A 1 92 ? 11.293 25.997 12.342 1.00 29.33 964 HIS A O 1
ATOM 713 N N . MET A 1 93 ? 9.750 24.600 13.206 1.00 20.67 965 MET A N 1
ATOM 714 C CA . MET A 1 93 ? 10.266 23.398 12.584 1.00 19.98 965 MET A CA 1
ATOM 715 C C . MET A 1 93 ? 9.135 22.718 11.845 1.00 20.68 965 MET A C 1
ATOM 716 O O . MET A 1 93 ? 7.963 22.822 12.236 1.00 20.62 965 MET A O 1
ATOM 721 N N . TYR A 1 94 ? 9.465 22.020 10.772 1.00 15.88 966 TYR A N 1
ATOM 722 C CA . TYR A 1 94 ? 8.467 21.411 9.914 1.00 16.98 966 TYR A CA 1
ATOM 723 C C . TYR A 1 94 ? 8.693 19.917 9.901 1.00 17.74 966 TYR A C 1
ATOM 724 O O . TYR A 1 94 ? 9.767 19.455 9.463 1.00 18.27 966 TYR A O 1
ATOM 733 N N . GLN A 1 95 ? 7.726 19.167 10.419 1.00 16.55 967 GLN A N 1
ATOM 734 C CA . GLN A 1 95 ? 7.835 17.718 10.408 1.00 15.95 967 GLN A CA 1
ATOM 735 C C . GLN A 1 95 ? 7.411 17.264 9.034 1.00 17.44 967 GLN A C 1
ATOM 736 O O . GLN A 1 95 ? 6.271 17.562 8.603 1.00 17.69 967 GLN A O 1
ATOM 742 N N . VAL A 1 96 ? 8.286 16.543 8.342 1.00 18.35 968 VAL A N 1
ATOM 743 C CA . VAL A 1 96 ? 7.954 16.087 6.996 1.00 18.11 968 VAL A CA 1
ATOM 744 C C . VAL A 1 96 ? 8.024 14.580 6.870 1.00 21.48 968 VAL A C 1
ATOM 745 O O . VAL A 1 96 ? 8.805 13.914 7.569 1.00 24.57 968 VAL A O 1
ATOM 749 N N . GLU A 1 97 ? 7.220 14.052 5.952 1.00 19.90 969 GLU A N 1
ATOM 750 C CA . GLU A 1 97 ? 7.174 12.624 5.674 1.00 19.27 969 GLU A CA 1
ATOM 751 C C . GLU A 1 97 ? 7.568 12.302 4.241 1.00 24.13 969 GLU A C 1
ATOM 752 O O . GLU A 1 97 ? 7.057 12.897 3.279 1.00 24.34 969 GLU A O 1
ATOM 758 N N . PHE A 1 98 ? 8.475 11.341 4.097 1.00 21.98 970 PHE A N 1
ATOM 759 C CA . PHE A 1 98 ? 9.002 10.963 2.790 1.00 23.70 970 PHE A CA 1
ATOM 760 C C . PHE A 1 98 ? 8.193 9.838 2.183 1.00 27.48 970 PHE A C 1
ATOM 761 O O . PHE A 1 98 ? 7.305 9.272 2.839 1.00 28.95 970 PHE A O 1
ATOM 769 N N . GLU A 1 99 ? 8.486 9.528 0.926 1.00 33.31 971 GLU A N 1
ATOM 770 C CA . GLU A 1 99 ? 7.707 8.538 0.187 1.00 39.64 971 GLU A CA 1
ATOM 771 C C . GLU A 1 99 ? 7.760 7.148 0.808 1.00 37.98 971 GLU A C 1
ATOM 772 O O . GLU A 1 99 ? 6.800 6.388 0.705 1.00 41.83 971 GLU A O 1
ATOM 778 N N . ASP A 1 100 ? 8.866 6.824 1.471 1.00 39.63 972 ASP A N 1
ATOM 779 C CA . ASP A 1 100 ? 8.989 5.524 2.127 1.00 43.52 972 ASP A CA 1
ATOM 780 C C . ASP A 1 100 ? 8.352 5.491 3.519 1.00 40.99 972 ASP A C 1
ATOM 781 O O . ASP A 1 100 ? 8.454 4.490 4.232 1.00 44.96 972 ASP A O 1
ATOM 786 N N . GLY A 1 101 ? 7.702 6.583 3.909 1.00 35.96 973 GLY A N 1
ATOM 787 C CA . GLY A 1 101 ? 7.050 6.649 5.206 1.00 34.58 973 GLY A CA 1
ATOM 788 C C . GLY A 1 101 ? 7.923 7.165 6.347 1.00 33.65 973 GLY A C 1
ATOM 789 O O . GLY A 1 101 ? 7.414 7.413 7.444 1.00 35.38 973 GLY A O 1
ATOM 790 N N . SER A 1 102 ? 9.224 7.342 6.104 1.00 33.69 974 SER A N 1
ATOM 791 C CA . SER A 1 102 ? 10.114 7.889 7.132 1.00 32.96 974 SER A CA 1
ATOM 792 C C . SER A 1 102 ? 9.824 9.370 7.348 1.00 29.99 974 SER A C 1
ATOM 793 O O . SER A 1 102 ? 9.214 10.013 6.501 1.00 28.38 974 SER A O 1
ATOM 796 N N . GLN A 1 103 ? 10.232 9.901 8.496 1.00 26.28 975 GLN A N 1
ATOM 797 C CA . GLN A 1 103 ? 9.996 11.311 8.792 1.00 25.31 975 GLN A CA 1
ATOM 798 C C . GLN A 1 103 ? 11.211 11.970 9.417 1.00 28.03 975 GLN A C 1
ATOM 799 O O . GLN A 1 103 ? 12.072 11.297 9.979 1.00 32.29 975 GLN A O 1
ATOM 805 N N . ILE A 1 104 ? 11.255 13.297 9.332 1.00 23.67 976 ILE A N 1
ATOM 806 C CA . ILE A 1 104 ? 12.323 14.071 9.947 1.00 25.72 976 ILE A CA 1
ATOM 807 C C . ILE A 1 104 ? 11.818 15.489 10.139 1.00 24.29 976 ILE A C 1
ATOM 808 O O . ILE A 1 104 ? 10.912 15.931 9.419 1.00 24.22 976 ILE A O 1
ATOM 813 N N . ALA A 1 105 ? 12.343 16.178 11.143 1.00 23.00 977 ALA A N 1
ATOM 814 C CA . ALA A 1 105 ? 12.029 17.584 11.351 1.00 22.94 977 ALA A CA 1
ATOM 815 C C . ALA A 1 105 ? 13.050 18.460 10.619 1.00 18.93 977 ALA A C 1
ATOM 816 O O . ALA A 1 105 ? 14.286 18.271 10.751 1.00 22.77 977 ALA A O 1
ATOM 818 N N . MET A 1 106 ? 12.554 19.450 9.873 1.00 20.42 978 MET A N 1
ATOM 819 C CA . MET A 1 106 ? 13.416 20.288 9.034 1.00 20.39 978 MET A CA 1
ATOM 820 C C . MET A 1 106 ? 13.263 21.752 9.379 1.00 22.00 978 MET A C 1
ATOM 821 O O . MET A 1 106 ? 12.169 22.207 9.695 1.00 20.59 978 MET A O 1
ATOM 826 N N . LYS A 1 107 ? 14.363 22.482 9.277 1.00 20.90 979 LYS A N 1
ATOM 827 C CA . LYS A 1 107 ? 14.391 23.943 9.371 1.00 21.77 979 LYS A CA 1
ATOM 828 C C . LYS A 1 107 ? 13.823 24.570 8.109 1.00 22.82 979 LYS A C 1
ATOM 829 O O . LYS A 1 107 ? 13.931 24.005 7.016 1.00 23.72 979 LYS A O 1
ATOM 835 N N . ARG A 1 108 ? 13.289 25.776 8.237 1.00 22.63 980 ARG A N 1
ATOM 836 C CA . ARG A 1 108 ? 12.702 26.465 7.084 1.00 21.03 980 ARG A CA 1
ATOM 837 C C . ARG A 1 108 ? 13.697 26.621 5.904 1.00 27.36 980 ARG A C 1
ATOM 838 O O . ARG A 1 108 ? 13.311 26.509 4.729 1.00 27.27 980 ARG A O 1
ATOM 846 N N . GLU A 1 109 ? 14.967 26.861 6.230 1.00 26.17 981 GLU A N 1
ATOM 847 C CA . GLU A 1 109 ? 15.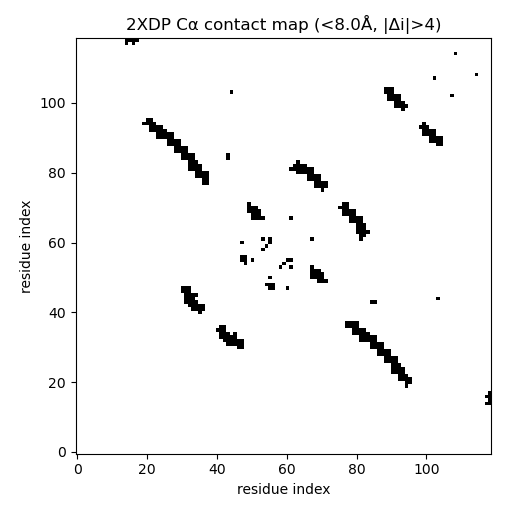974 27.104 5.201 1.00 28.19 981 GLU A CA 1
ATOM 848 C C . GLU A 1 109 ? 16.168 25.902 4.266 1.00 29.92 981 GLU A C 1
ATOM 849 O O . GLU A 1 109 ? 16.627 26.058 3.133 1.00 32.17 981 GLU A O 1
ATOM 852 N N . ASP A 1 110 ? 15.833 24.710 4.749 1.00 25.55 982 ASP A N 1
ATOM 853 C CA . ASP A 1 110 ? 16.036 23.484 3.986 1.00 24.71 982 ASP A CA 1
ATOM 854 C C . ASP A 1 110 ? 14.793 23.022 3.214 1.00 22.86 982 ASP A C 1
ATOM 855 O O . ASP A 1 110 ? 14.782 21.919 2.667 1.00 23.79 982 ASP A O 1
ATOM 860 N N . ILE A 1 111 ? 13.749 23.849 3.210 1.00 24.43 983 ILE A N 1
ATOM 861 C CA . ILE A 1 111 ? 12.466 23.540 2.539 1.00 21.83 983 ILE A CA 1
ATOM 862 C C . ILE A 1 111 ? 12.234 24.439 1.336 1.00 24.63 983 ILE A C 1
ATOM 863 O O . ILE A 1 111 ? 12.464 25.648 1.411 1.00 26.23 983 ILE A O 1
ATOM 868 N N . TYR A 1 112 ? 11.739 23.837 0.252 1.00 21.64 984 TYR A N 1
ATOM 869 C CA . TYR A 1 112 ? 11.466 24.522 -1.014 1.00 22.79 984 TYR A CA 1
ATOM 870 C C . TYR A 1 112 ? 10.078 24.169 -1.486 1.00 24.16 984 TYR A C 1
ATOM 871 O O . TYR A 1 112 ? 9.660 23.002 -1.387 1.00 21.81 984 TYR A O 1
ATOM 880 N N . THR A 1 113 ? 9.339 25.164 -1.970 1.00 24.80 985 THR A N 1
ATOM 881 C CA . THR A 1 113 ? 8.049 24.852 -2.562 1.00 21.10 985 THR A CA 1
ATOM 882 C C . THR A 1 113 ? 8.292 24.187 -3.908 1.00 20.67 985 THR A C 1
ATOM 883 O O . THR A 1 113 ? 9.386 24.191 -4.414 1.00 21.60 985 THR A O 1
ATOM 887 N N . LEU A 1 114 ? 7.234 23.605 -4.460 1.00 20.32 986 LEU A N 1
ATOM 888 C CA . LEU A 1 114 ? 7.347 22.930 -5.750 1.00 19.20 986 LEU A CA 1
ATOM 889 C C . LEU A 1 114 ? 7.521 23.919 -6.890 1.00 20.95 986 LEU A C 1
ATOM 890 O O . LEU A 1 114 ? 7.818 23.516 -8.023 1.00 22.27 986 LEU A O 1
ATOM 895 N N . ASP A 1 115 ? 7.341 25.210 -6.602 1.00 23.63 987 ASP A N 1
ATOM 896 C CA . ASP A 1 115 ? 7.510 26.249 -7.633 1.00 27.75 987 ASP A CA 1
ATOM 897 C C . ASP A 1 115 ? 8.871 26.898 -7.717 1.00 32.45 987 ASP A C 1
ATOM 898 O O . ASP A 1 115 ? 9.244 27.421 -8.766 1.00 39.79 987 ASP A O 1
ATOM 903 N N . GLU A 1 116 ? 9.629 26.890 -6.635 1.00 27.27 988 GLU A N 1
ATOM 904 C CA . GLU A 1 116 ? 10.907 27.596 -6.695 1.00 29.90 988 GLU A CA 1
ATOM 905 C C . GLU A 1 116 ? 12.076 26.767 -7.219 1.00 33.55 988 GLU A C 1
ATOM 906 O O . GLU A 1 116 ? 12.079 25.542 -7.132 1.00 34.97 988 GLU A O 1
ATOM 912 N N . GLU A 1 117 ? 13.061 27.456 -7.770 1.00 34.71 989 GLU A N 1
ATOM 913 C CA . GLU A 1 117 ? 14.268 26.794 -8.245 1.00 33.44 989 GLU A CA 1
ATOM 914 C C . GLU A 1 117 ? 15.044 26.192 -7.095 1.00 35.92 989 GLU A C 1
ATOM 915 O O . GLU A 1 117 ? 15.242 26.835 -6.073 1.00 34.79 989 GLU A O 1
ATOM 921 N N . LEU A 1 118 ? 15.515 24.964 -7.267 1.00 30.37 990 LEU A N 1
ATOM 922 C CA . LEU A 1 118 ? 16.373 24.370 -6.255 1.00 27.14 990 LEU A CA 1
ATOM 923 C C . LEU A 1 118 ? 17.806 24.900 -6.439 1.00 37.53 990 LEU A C 1
ATOM 924 O O . LEU A 1 118 ? 18.240 25.160 -7.566 1.00 35.66 990 LEU A O 1
ATOM 929 N N . PRO A 1 119 ? 18.531 25.096 -5.334 1.00 35.38 991 PRO A N 1
ATOM 930 C CA . PRO A 1 119 ? 19.828 25.782 -5.414 1.00 38.52 991 PRO A CA 1
ATOM 931 C C . PRO A 1 119 ? 20.932 24.968 -6.088 1.00 38.41 991 PRO A C 1
ATOM 932 O O . PRO A 1 119 ? 20.866 23.740 -6.169 1.00 34.44 991 PRO A O 1
ATOM 936 N N . LYS A 1 120 ? 21.944 25.669 -6.594 1.00 36.46 992 LYS A N 1
ATOM 937 C CA A LYS A 1 120 ? 23.137 25.011 -7.103 0.50 34.64 992 LYS A CA 1
ATOM 938 C CA B LYS A 1 120 ? 23.128 25.014 -7.108 0.50 34.54 992 LYS A CA 1
ATOM 939 C C . LYS A 1 120 ? 24.078 24.800 -5.931 1.00 37.15 992 LYS A C 1
ATOM 940 O O . LYS A 1 120 ? 24.971 25.609 -5.681 1.00 39.82 992 LYS A O 1
ATOM 951 N N . ARG A 1 121 ? 23.867 23.721 -5.194 1.00 40.70 993 ARG A N 1
ATOM 952 C CA . ARG A 1 121 ? 24.636 23.469 -3.980 1.00 46.48 993 ARG A CA 1
ATOM 953 C C . ARG A 1 121 ? 25.022 22.019 -3.960 1.00 55.55 993 ARG A C 1
ATOM 954 O O . ARG A 1 121 ? 25.514 21.508 -2.957 1.00 52.29 993 ARG A O 1
ATOM 958 N N . VAL A 1 122 ? 24.787 21.341 -5.070 1.00 40.15 994 VAL A N 1
ATOM 959 C CA . VAL A 1 122 ? 24.530 19.921 -4.963 1.00 45.61 994 VAL A CA 1
ATOM 960 C C . VAL A 1 122 ? 25.717 18.984 -5.020 1.00 40.42 994 VAL A C 1
ATOM 961 O O . VAL A 1 122 ? 25.630 17.893 -4.473 1.00 30.67 994 VAL A O 1
#

Organism: Homo sapiens (NCBI:txid9606)

CATH classification: 2.30.30.140 (+1 more: 3.10.330.70)

Secondary structure (DSSP, 8-state):
-----TT---------------EEEEEEEEEEEEEEETTS-EEEEE-GGGB-SS-HHHH-PPPTT-EEEEE-TTS-EEEEEEEEEEEEEEEEEE-TTS-EEEEEGGG---SSSPPPS--

Radius of gyration: 17.67 Å; Cα contacts (8 Å, |Δi|>4): 194; chains: 1; bounding box: 51×32×40 Å

Solvent-accessible surface area: 9314 Å² total; per-residue (Å²): 152,172,125,113,64,160,82,92,129,66,166,94,157,150,148,129,51,157,72,133,73,49,165,81,81,43,80,75,82,47,57,5,9,36,0,70,30,122,120,50,62,67,22,151,52,10,39,6,84,23,5,70,64,76,75,8,131,170,123,26,73,6,66,134,28,67,110,1,51,4,76,137,126,97,51,102,116,86,30,1,86,8,71,12,63,43,135,37,89,15,44,61,8,51,45,164,122,46,57,84,91,50,41,42,128,89,83,40,71,80,177,143,80,163,92,37,208,69,77

B-factor: mean 31.6, std 11.99, range [13.06, 87.74]

InterPro domains:
  IPR001965 Zinc finger, PHD-type [SM00249] (689-747)
  IPR001965 Zinc finger, PHD-type [SM00249] (809-865)
  IPR002999 Tudor domain [SM00333] (877-934)
  IPR002999 Tudor domain [SM00333] (935-991)
  IPR003347 JmjC domain [PF02373] (177-293)
  IPR003347 JmjC domain [PS51184] (144-310)
  IPR003347 JmjC domain [SM00558] (144-310)
  IPR003349 JmjN domain [PF02375] (17-51)
  IPR003349 JmjN domain [PS51183] (16-58)
  IPR003349 JmjN domain [SM00545] (15-57)
  IPR011011 Zinc finger, FYVE/PHD-type [SSF57903] (711-749)
  IPR013083 Zinc finger, RING/FYVE/PHD-type [G3DSA:3.30.40.10] (748-867)
  IPR019787 Zinc finger, PHD-finger [PF13831] (712-747)
  IPR034732 Extended PHD (ePHD) domain [PS51805] (752-865)
  IPR040477 Lysine-specific demethylase 4-like, Tudor domain [PF18104] (882-916)
  IPR040477 Lysine-specific demethylase 4-like, Tudor domain [PF18104] (940-974)

GO terms:
  GO:0032454 histone H3K9 demethylase activity (F, IDA)
  GO:0032454 histone H3K9 demethylase activity (F, IMP)
  GO:0032452 histone demethylase activity (F, EXP)
  GO:0005654 nucleoplasm (C, TAS)
  GO:0032452 histone demethylase activity (F, TAS)
  GO:0060765 regulation of androgen receptor signaling pathway (P, TAS)
  GO:0000785 chromatin (C, IDA)
  GO:0045944 positive regulation of transcription by RNA polymerase II (P, IDA)
  GO:0030521 androgen receptor signaling pathway (P, IDA)
  GO:0003713 transcription coactivator activity (F, IGI)
  GO:0008284 positive regulation of cell population proliferation (P, IMP)
  GO:0140684 histone H3K9me2/H3K9me3 demethylase activity (F, IMP)
  GO:0050681 nuclear androgen receptor binding (F, IPI)
  GO:0019899 enzyme binding (F, IPI)
  GO:0051864 histone H3K36 demethylase activity (F, IDA)
  GO:0008270 zinc ion binding (F, IDA)
  GO:0140684 histone H3K9me2/H3K9me3 demethylase activity (F, IDA)